Protei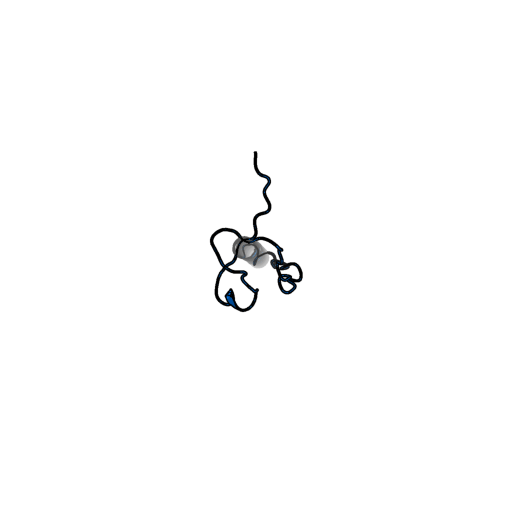n AF-A0A9D6X3Z0-F1 (afdb_monomer_lite)

Structure (mmCIF, N/CA/C/O backbone):
data_AF-A0A9D6X3Z0-F1
#
_entry.id   AF-A0A9D6X3Z0-F1
#
loop_
_atom_site.group_PDB
_atom_site.id
_atom_site.type_symbol
_atom_site.label_atom_id
_atom_site.label_alt_id
_atom_site.label_comp_id
_atom_site.label_asym_id
_atom_site.label_entity_id
_atom_site.label_seq_id
_atom_site.pdbx_PDB_ins_code
_atom_site.Cartn_x
_atom_site.Cartn_y
_atom_site.Cartn_z
_atom_site.occupancy
_atom_site.B_iso_or_equiv
_atom_site.auth_seq_id
_atom_site.auth_comp_id
_atom_site.auth_asym_id
_atom_site.auth_atom_id
_atom_site.pdbx_PDB_model_num
ATOM 1 N N . MET A 1 1 ? 46.175 8.998 -55.128 1.00 69.38 1 MET A N 1
ATOM 2 C CA . MET A 1 1 ? 45.404 10.101 -54.506 1.00 69.38 1 MET A CA 1
ATOM 3 C C . MET A 1 1 ? 43.895 9.839 -54.491 1.00 69.38 1 MET A C 1
ATOM 5 O O . MET A 1 1 ? 43.340 9.786 -53.408 1.00 69.38 1 MET A O 1
ATOM 9 N N . LYS A 1 2 ? 43.236 9.576 -55.634 1.00 75.19 2 LYS A N 1
ATOM 10 C CA . LYS A 1 2 ? 41.771 9.341 -55.713 1.00 75.19 2 LYS A CA 1
ATOM 11 C C . LYS A 1 2 ? 41.246 8.197 -54.821 1.00 75.19 2 LYS A C 1
ATOM 13 O O . LYS A 1 2 ? 40.269 8.388 -54.113 1.00 75.19 2 LYS A O 1
ATOM 18 N N . VAL A 1 3 ? 41.929 7.046 -54.798 1.00 81.25 3 VAL A N 1
ATOM 19 C CA . VAL A 1 3 ? 41.531 5.880 -53.976 1.00 81.25 3 VAL A CA 1
ATOM 20 C C . VAL A 1 3 ? 41.674 6.154 -52.476 1.00 81.25 3 VAL A C 1
ATOM 22 O O . VAL A 1 3 ? 40.783 5.830 -51.706 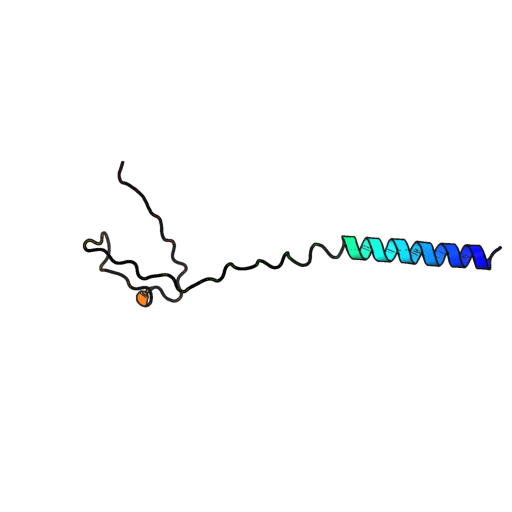1.00 81.25 3 VAL A O 1
ATOM 25 N N . VAL A 1 4 ? 42.760 6.810 -52.062 1.00 86.12 4 VAL A N 1
ATOM 26 C CA . VAL A 1 4 ? 43.007 7.149 -50.649 1.00 86.12 4 VAL A CA 1
ATOM 27 C C . VAL A 1 4 ? 41.967 8.146 -50.133 1.00 86.12 4 VAL A C 1
ATOM 29 O O . VAL A 1 4 ? 41.441 7.972 -49.040 1.00 86.12 4 VAL A O 1
ATOM 32 N N . VAL A 1 5 ? 41.611 9.146 -50.947 1.00 88.62 5 VAL A N 1
ATOM 33 C CA . VAL A 1 5 ? 40.547 10.109 -50.620 1.00 88.62 5 VAL A CA 1
ATOM 34 C C . VAL A 1 5 ? 39.189 9.410 -50.508 1.00 88.62 5 VAL A C 1
ATOM 36 O O . VAL A 1 5 ? 38.444 9.672 -49.570 1.00 88.62 5 VAL A O 1
ATOM 39 N N . MET A 1 6 ? 38.881 8.475 -51.410 1.00 88.62 6 MET A N 1
ATOM 40 C CA . MET A 1 6 ? 37.635 7.705 -51.355 1.00 88.62 6 MET A CA 1
ATOM 41 C C . MET A 1 6 ? 37.540 6.847 -50.086 1.00 88.62 6 MET A C 1
ATOM 43 O O . MET A 1 6 ? 36.503 6.839 -49.429 1.00 88.62 6 MET A O 1
ATOM 47 N N . LEU A 1 7 ? 38.630 6.180 -49.698 1.00 92.38 7 LEU A N 1
ATOM 48 C CA . LEU A 1 7 ? 38.675 5.382 -48.470 1.00 92.38 7 LEU A CA 1
ATOM 49 C C . LEU A 1 7 ? 38.512 6.247 -47.213 1.00 92.38 7 LEU A C 1
ATOM 51 O O . L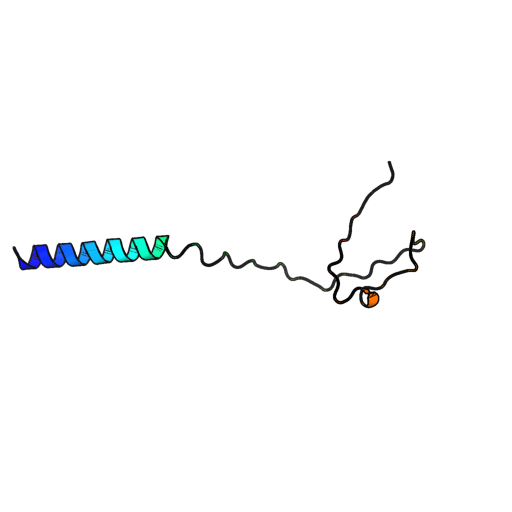EU A 1 7 ? 37.777 5.862 -46.305 1.00 92.38 7 LEU A O 1
ATOM 55 N N . ALA A 1 8 ? 39.129 7.431 -47.181 1.00 91.19 8 ALA A N 1
ATOM 56 C CA . ALA A 1 8 ? 38.977 8.367 -46.070 1.00 91.19 8 ALA A CA 1
ATOM 57 C C . ALA A 1 8 ? 37.526 8.860 -45.919 1.00 91.19 8 ALA A C 1
ATOM 59 O O . ALA A 1 8 ? 37.019 8.939 -44.802 1.00 91.19 8 ALA A O 1
ATOM 60 N N . LEU A 1 9 ? 36.829 9.132 -47.028 1.00 93.00 9 LEU A N 1
ATOM 61 C CA . LEU A 1 9 ? 35.426 9.562 -47.005 1.00 93.00 9 LEU A CA 1
ATOM 62 C C . LEU A 1 9 ? 34.472 8.446 -46.565 1.00 93.00 9 LEU A C 1
ATOM 64 O O . LEU A 1 9 ? 33.535 8.711 -45.817 1.00 93.00 9 LEU A O 1
ATOM 68 N N . VAL A 1 10 ? 34.723 7.201 -46.980 1.00 92.19 10 VAL A N 1
ATOM 69 C CA . VAL A 1 10 ? 33.937 6.042 -46.527 1.00 92.19 10 VAL A CA 1
ATOM 70 C C . VAL A 1 10 ? 34.137 5.808 -45.031 1.00 92.19 10 VAL A C 1
ATOM 72 O O . VAL A 1 10 ? 33.158 5.632 -44.310 1.00 92.19 10 VAL A O 1
ATOM 75 N N . ALA A 1 11 ? 35.378 5.868 -44.543 1.00 90.06 11 ALA A N 1
ATOM 76 C CA . ALA A 1 11 ? 35.661 5.755 -43.114 1.00 90.06 11 ALA A CA 1
ATOM 77 C C . ALA A 1 11 ? 34.960 6.863 -42.312 1.00 90.06 11 ALA A C 1
ATOM 79 O O . ALA A 1 11 ? 34.335 6.585 -41.291 1.00 90.06 11 ALA A O 1
ATOM 80 N N . LEU A 1 12 ? 34.985 8.101 -42.815 1.00 89.19 12 LEU A N 1
ATOM 81 C CA . LEU A 1 12 ? 34.319 9.235 -42.180 1.00 89.19 12 LEU A CA 1
ATOM 82 C C . LEU A 1 12 ? 32.793 9.054 -42.140 1.00 89.19 12 LEU A C 1
ATOM 84 O O . LEU A 1 12 ? 32.179 9.242 -41.092 1.00 89.19 12 LEU A O 1
ATOM 88 N N . ALA A 1 13 ? 32.184 8.627 -43.248 1.00 89.31 13 ALA A N 1
ATOM 89 C CA . ALA A 1 13 ? 30.750 8.354 -43.319 1.00 89.31 13 ALA A CA 1
ATOM 90 C C . ALA A 1 13 ? 30.322 7.232 -42.356 1.00 89.31 13 ALA A C 1
ATOM 92 O O . ALA A 1 13 ? 29.281 7.340 -41.708 1.00 89.31 13 ALA A O 1
ATOM 93 N N . LEU A 1 14 ? 31.144 6.188 -42.211 1.00 89.12 14 LEU A N 1
ATOM 94 C CA . LEU A 1 14 ? 30.902 5.101 -41.260 1.00 89.12 14 LEU A CA 1
ATOM 95 C C . LEU A 1 14 ? 30.996 5.577 -39.804 1.00 89.12 14 LEU A C 1
ATOM 97 O O . LEU A 1 14 ? 30.169 5.181 -38.984 1.00 89.12 14 LEU A O 1
ATOM 101 N N . MET A 1 15 ? 31.950 6.458 -39.488 1.00 84.31 15 MET A N 1
ATOM 102 C CA . MET A 1 15 ? 32.078 7.037 -38.148 1.00 84.31 15 MET A CA 1
ATOM 103 C C . MET A 1 15 ? 30.870 7.910 -37.791 1.00 84.31 15 MET A C 1
ATOM 105 O O . MET A 1 15 ? 30.265 7.708 -36.740 1.00 84.31 15 MET A O 1
ATOM 109 N N . PHE A 1 16 ? 30.458 8.819 -38.682 1.00 84.62 16 PHE A N 1
ATOM 110 C CA . PHE A 1 16 ? 29.283 9.666 -38.443 1.00 84.62 16 PHE A CA 1
ATOM 111 C C . PHE A 1 16 ? 27.979 8.862 -38.381 1.00 84.62 16 PHE A C 1
ATOM 113 O O . PHE A 1 16 ? 27.127 9.145 -37.538 1.00 84.62 16 PHE A O 1
ATOM 120 N N . GLY A 1 17 ? 27.836 7.834 -39.223 1.00 83.19 17 GLY A N 1
ATOM 121 C CA . GLY A 1 17 ? 26.685 6.933 -39.194 1.00 83.19 17 GLY A CA 1
ATOM 122 C C . GLY A 1 17 ? 26.574 6.168 -37.873 1.00 83.19 17 GLY A C 1
ATOM 123 O O . GLY A 1 17 ? 25.490 6.096 -37.297 1.00 83.19 17 GLY A O 1
ATOM 124 N N . ALA A 1 18 ? 27.694 5.659 -37.350 1.00 79.88 18 ALA A N 1
ATOM 125 C CA . ALA A 1 18 ? 27.727 4.955 -36.070 1.00 79.88 18 ALA A CA 1
ATOM 126 C C . ALA A 1 18 ? 27.393 5.877 -34.883 1.00 79.88 18 ALA A C 1
ATOM 128 O O . ALA A 1 18 ? 26.606 5.491 -34.017 1.00 79.88 18 ALA A O 1
ATOM 129 N N . SER A 1 19 ? 27.924 7.105 -34.865 1.00 76.06 19 SER A N 1
ATOM 130 C CA . SER A 1 19 ? 27.635 8.087 -33.809 1.00 76.06 19 SER A CA 1
ATOM 131 C C . SER A 1 19 ? 26.173 8.542 -33.816 1.00 76.06 19 SER A C 1
ATOM 133 O O . SER A 1 19 ? 25.547 8.614 -32.759 1.00 76.06 19 SER A O 1
ATOM 135 N N . ALA A 1 20 ? 25.590 8.780 -34.997 1.00 81.25 20 ALA A N 1
ATOM 136 C CA . ALA A 1 20 ? 24.169 9.106 -35.126 1.00 81.25 20 ALA A CA 1
ATOM 137 C C . ALA A 1 20 ? 23.271 7.960 -34.628 1.00 81.25 20 ALA A C 1
ATOM 139 O O . ALA A 1 20 ? 22.248 8.201 -33.990 1.00 81.25 20 ALA A O 1
ATOM 140 N N . TRP A 1 21 ? 23.676 6.708 -34.859 1.00 76.38 21 TRP A N 1
ATOM 141 C CA . TRP A 1 21 ? 22.937 5.536 -34.393 1.00 76.38 21 TRP A CA 1
ATOM 142 C C . TRP A 1 21 ? 23.029 5.327 -32.876 1.00 76.38 21 TRP A C 1
ATOM 144 O O . TRP A 1 21 ? 22.076 4.850 -32.265 1.00 76.38 21 TRP A O 1
ATOM 154 N N . GLN A 1 22 ? 24.146 5.715 -32.254 1.00 76.62 22 GLN A N 1
ATOM 155 C CA . GLN A 1 22 ? 24.301 5.710 -30.796 1.00 76.62 22 GLN A CA 1
ATOM 156 C C . GLN A 1 22 ? 23.448 6.789 -30.124 1.00 76.62 22 GLN A C 1
ATOM 158 O O . GLN A 1 22 ? 22.807 6.502 -29.126 1.00 76.62 22 GLN A O 1
ATOM 163 N N . LEU A 1 23 ? 23.386 7.995 -30.695 1.00 73.62 23 LEU A N 1
ATOM 164 C C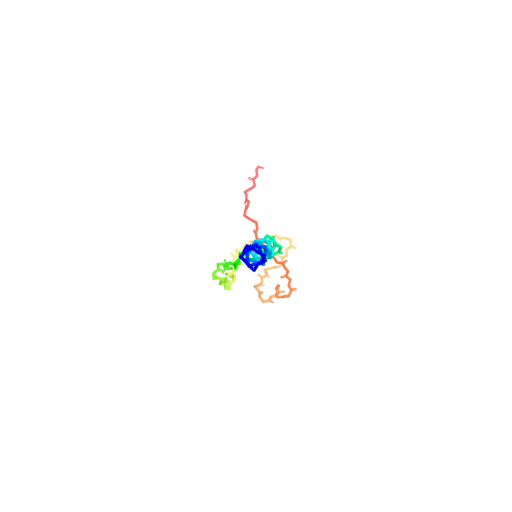A . LEU A 1 23 ? 22.540 9.082 -30.185 1.00 73.62 23 LEU A CA 1
ATOM 165 C C . LEU A 1 23 ? 21.038 8.813 -30.398 1.00 73.62 23 LEU A C 1
ATOM 167 O O . LEU A 1 23 ? 20.219 9.229 -29.586 1.00 73.62 23 LEU A O 1
ATOM 171 N N . ALA A 1 24 ? 20.668 8.116 -31.480 1.00 76.25 24 ALA A N 1
ATOM 172 C CA . ALA A 1 24 ? 19.281 7.736 -31.771 1.00 76.25 24 ALA A CA 1
ATOM 173 C C . ALA A 1 24 ? 18.809 6.503 -30.980 1.00 76.25 24 ALA A C 1
ATOM 175 O O . ALA A 1 24 ? 17.615 6.356 -30.712 1.00 76.25 24 ALA A O 1
ATOM 176 N N . ARG A 1 25 ? 19.736 5.626 -30.574 1.00 73.44 25 ARG A N 1
ATOM 177 C CA . ARG A 1 25 ? 19.522 4.658 -29.496 1.00 73.44 25 ARG A CA 1
ATOM 178 C C . ARG A 1 25 ? 19.531 5.417 -28.175 1.00 73.44 25 ARG A C 1
ATOM 180 O O . ARG A 1 25 ? 20.479 5.310 -27.408 1.00 73.44 25 ARG A O 1
ATOM 187 N N . GLY A 1 26 ? 18.476 6.193 -27.929 1.00 63.44 26 GLY A N 1
ATOM 188 C CA . GLY A 1 26 ? 18.216 6.716 -26.590 1.00 63.44 26 GLY A CA 1
ATOM 189 C C . GLY A 1 26 ? 18.347 5.586 -25.571 1.00 63.44 26 GLY A C 1
ATOM 190 O O . GLY A 1 26 ? 18.108 4.430 -25.935 1.00 63.44 26 GLY A O 1
ATOM 191 N N . ASP A 1 27 ? 18.782 5.920 -24.353 1.00 66.31 27 ASP A N 1
ATOM 192 C CA . ASP A 1 27 ? 19.066 4.966 -23.280 1.00 66.31 27 ASP A CA 1
ATOM 193 C C . ASP A 1 27 ? 17.992 3.882 -23.267 1.00 66.31 27 ASP A C 1
ATOM 195 O O . ASP A 1 27 ? 16.844 4.128 -22.892 1.00 66.31 27 ASP A O 1
ATOM 199 N N . ALA A 1 28 ? 18.337 2.702 -23.796 1.00 62.66 28 ALA A N 1
ATOM 200 C CA . ALA A 1 28 ? 17.432 1.572 -23.829 1.00 62.66 28 ALA A CA 1
ATOM 201 C C . ALA A 1 28 ? 17.133 1.289 -22.365 1.00 62.66 28 ALA A C 1
ATOM 203 O O . ALA A 1 28 ? 18.036 0.838 -21.663 1.00 62.66 28 ALA A O 1
ATOM 204 N N . GLY A 1 29 ? 15.924 1.697 -21.951 1.00 60.28 29 GLY A N 1
ATOM 205 C CA . GLY A 1 29 ? 15.591 2.147 -20.604 1.00 60.28 29 GLY A CA 1
ATOM 206 C C . GLY A 1 29 ? 16.465 1.526 -19.540 1.00 60.28 29 GLY A C 1
ATOM 207 O O . GLY A 1 29 ? 16.499 0.296 -19.442 1.00 60.28 29 GLY A O 1
ATOM 208 N N . GLU A 1 30 ? 17.153 2.380 -18.772 1.00 64.44 30 GLU A N 1
ATOM 209 C CA . GLU A 1 30 ? 17.797 1.988 -17.523 1.00 64.44 30 GLU A CA 1
ATOM 210 C C . GLU A 1 30 ? 16.912 0.932 -16.882 1.00 64.44 30 GLU A C 1
ATOM 212 O O . GLU A 1 30 ? 15.730 1.183 -16.620 1.00 64.44 30 GLU A O 1
ATOM 217 N N . LYS A 1 31 ? 17.433 -0.299 -16.816 1.00 63.31 31 LYS A N 1
ATOM 218 C CA . LYS A 1 31 ? 16.653 -1.443 -16.374 1.00 63.31 31 LYS A CA 1
ATOM 219 C C . LYS A 1 31 ? 16.194 -1.058 -14.986 1.00 63.31 31 LYS A C 1
ATOM 221 O O . LYS A 1 31 ? 17.024 -1.059 -14.082 1.00 63.31 31 LYS A O 1
ATOM 226 N N . ILE A 1 32 ? 14.918 -0.689 -14.845 1.00 63.81 32 ILE A N 1
ATOM 227 C CA . ILE A 1 32 ? 14.330 -0.396 -13.549 1.00 63.81 32 ILE A CA 1
ATOM 228 C C . ILE A 1 32 ? 14.546 -1.688 -12.784 1.00 63.81 32 ILE A C 1
ATOM 230 O O . ILE A 1 32 ? 13.884 -2.700 -13.034 1.00 63.81 32 ILE A O 1
ATOM 234 N N . VAL A 1 33 ? 15.563 -1.692 -11.928 1.00 67.50 33 VAL A N 1
ATOM 235 C CA . VAL A 1 33 ? 15.769 -2.756 -10.973 1.00 67.50 33 VAL A CA 1
ATOM 236 C C . VAL A 1 33 ? 14.618 -2.532 -10.026 1.00 67.50 33 VAL A C 1
ATOM 238 O O . VAL A 1 33 ? 14.718 -1.722 -9.110 1.00 67.50 33 VAL A O 1
ATOM 241 N N . MET A 1 34 ? 13.475 -3.152 -10.329 1.00 63.53 34 MET A N 1
ATOM 242 C CA . MET A 1 34 ? 12.381 -3.179 -9.385 1.00 63.53 34 MET A CA 1
ATOM 243 C C . MET A 1 34 ? 12.984 -3.814 -8.135 1.00 63.53 34 MET A C 1
ATOM 245 O O . MET A 1 34 ? 13.434 -4.964 -8.217 1.00 63.53 34 MET A O 1
ATOM 249 N N . PRO A 1 35 ? 13.114 -3.059 -7.026 1.00 72.88 35 PRO A N 1
ATOM 250 C CA . PRO A 1 35 ? 13.607 -3.636 -5.788 1.00 72.88 35 PRO A CA 1
ATOM 251 C C . PRO A 1 35 ? 12.749 -4.860 -5.514 1.00 72.88 35 PRO A C 1
ATOM 253 O O . PRO A 1 35 ? 11.564 -4.823 -5.821 1.00 72.88 35 PRO A O 1
ATOM 256 N N . ASN A 1 36 ? 13.344 -5.951 -5.035 1.00 66.94 36 ASN A N 1
ATOM 257 C CA . ASN A 1 36 ? 12.651 -7.228 -4.880 1.00 66.94 36 ASN A CA 1
ATOM 258 C C . ASN A 1 36 ? 11.320 -6.997 -4.136 1.00 66.94 36 ASN A C 1
ATOM 260 O O . ASN A 1 36 ? 11.319 -6.742 -2.931 1.00 66.94 36 ASN A O 1
ATOM 264 N N . LEU A 1 37 ? 10.204 -6.959 -4.876 1.00 73.69 37 LEU A N 1
ATOM 265 C CA . LEU A 1 37 ? 8.914 -6.537 -4.342 1.00 73.69 37 LEU A CA 1
ATOM 266 C C . LEU A 1 37 ? 8.328 -7.749 -3.634 1.00 73.69 37 LEU A C 1
ATOM 268 O O . LEU A 1 37 ? 7.757 -8.643 -4.257 1.00 73.69 37 LEU A O 1
ATOM 272 N N . PHE A 1 38 ? 8.542 -7.812 -2.327 1.00 81.06 38 PHE A N 1
ATOM 273 C CA . PHE A 1 38 ? 7.922 -8.825 -1.490 1.00 81.06 38 PHE A CA 1
ATOM 274 C C . PHE A 1 38 ? 6.412 -8.588 -1.412 1.00 81.06 38 PHE A C 1
ATOM 276 O O . PHE A 1 38 ? 5.927 -7.468 -1.589 1.00 81.06 38 PHE A O 1
ATOM 283 N N . THR A 1 39 ? 5.660 -9.654 -1.138 1.00 88.31 39 THR A N 1
ATOM 284 C CA . THR A 1 39 ? 4.230 -9.542 -0.842 1.00 88.31 39 THR A CA 1
ATOM 285 C C . THR A 1 39 ? 4.025 -8.525 0.277 1.00 88.31 39 THR A C 1
ATOM 287 O O . THR A 1 39 ? 4.715 -8.585 1.296 1.00 88.31 39 THR A O 1
ATOM 290 N N . ALA A 1 40 ? 3.082 -7.600 0.084 1.00 88.81 40 ALA A N 1
ATOM 291 C CA . ALA A 1 40 ? 2.709 -6.646 1.118 1.00 88.81 40 ALA A CA 1
ATOM 292 C C . ALA A 1 40 ? 2.308 -7.401 2.402 1.00 88.81 40 ALA A C 1
ATOM 294 O O . ALA A 1 40 ? 1.516 -8.344 2.310 1.00 88.81 40 ALA A O 1
ATOM 295 N N . PRO A 1 41 ? 2.846 -7.026 3.575 1.00 91.00 41 PRO A N 1
ATOM 296 C CA . PRO A 1 41 ? 2.399 -7.583 4.845 1.00 91.00 41 PRO A CA 1
ATOM 297 C C . PRO A 1 41 ? 0.925 -7.267 5.108 1.00 91.00 41 PRO A C 1
ATOM 299 O O . PRO A 1 41 ? 0.407 -6.252 4.637 1.00 91.00 41 PRO A O 1
ATOM 302 N N . ASP A 1 42 ? 0.270 -8.103 5.910 1.00 92.50 42 ASP A N 1
ATOM 303 C CA . ASP A 1 42 ? -1.079 -7.805 6.384 1.00 92.50 42 ASP A CA 1
ATOM 304 C C . ASP A 1 42 ? -1.073 -6.609 7.347 1.00 92.50 42 ASP A C 1
ATOM 306 O O . ASP A 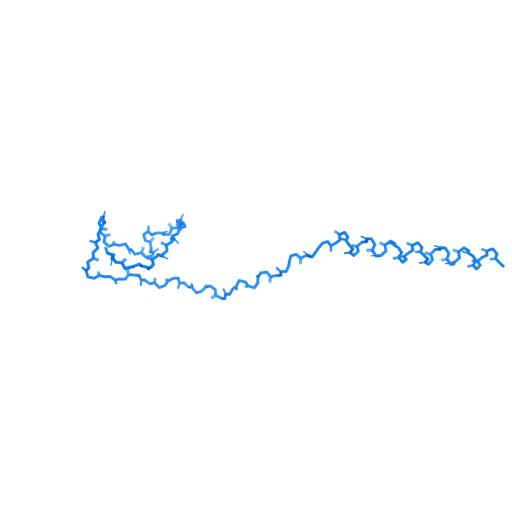1 42 ? -0.184 -6.463 8.191 1.00 92.50 42 ASP A O 1
ATOM 310 N N . ILE A 1 43 ? -2.099 -5.759 7.236 1.00 93.12 43 ILE A N 1
ATOM 311 C CA . ILE A 1 43 ? -2.336 -4.637 8.148 1.00 93.12 43 ILE A CA 1
ATOM 312 C C . ILE A 1 43 ? -3.415 -5.050 9.139 1.00 93.12 43 ILE A C 1
ATOM 314 O O . ILE A 1 43 ? -4.565 -5.280 8.771 1.00 93.12 43 ILE A O 1
ATOM 318 N N . THR A 1 44 ? -3.045 -5.118 10.414 1.00 93.31 44 THR A N 1
ATOM 319 C CA . THR A 1 44 ? -3.951 -5.490 11.503 1.00 93.31 44 THR A CA 1
ATOM 320 C C . THR A 1 44 ? -4.041 -4.371 12.532 1.00 93.31 44 THR A C 1
ATOM 322 O O . THR A 1 44 ? -3.024 -3.802 12.922 1.00 93.31 44 THR A O 1
ATOM 325 N N . SER A 1 45 ? -5.249 -4.092 13.016 1.00 94.06 45 SER A N 1
ATOM 326 C CA . SER A 1 45 ? -5.520 -3.133 14.091 1.00 94.06 45 SER A CA 1
ATOM 327 C C . SER A 1 45 ? -6.701 -3.621 14.927 1.00 94.06 45 SER A C 1
ATOM 329 O O . SER A 1 45 ? -7.611 -4.257 14.392 1.00 94.06 45 SER A O 1
ATOM 331 N N . ALA A 1 46 ? -6.701 -3.302 16.224 1.00 95.69 46 ALA A N 1
ATOM 332 C CA . ALA A 1 46 ? -7.841 -3.552 17.108 1.00 95.69 46 ALA A CA 1
ATOM 333 C C . ALA A 1 46 ? -9.051 -2.670 16.754 1.00 95.69 46 ALA A C 1
ATOM 335 O O . ALA A 1 46 ? -10.193 -3.077 16.951 1.00 95.69 46 ALA A O 1
ATOM 336 N N . THR A 1 47 ? -8.795 -1.485 16.197 1.00 95.75 47 THR A N 1
ATOM 337 C CA . THR A 1 47 ? -9.824 -0.511 15.830 1.00 95.75 47 THR A CA 1
ATOM 338 C C . THR A 1 47 ? -9.707 -0.167 14.355 1.00 95.75 47 THR A C 1
ATOM 340 O O . THR A 1 47 ? -8.635 0.215 13.881 1.00 95.7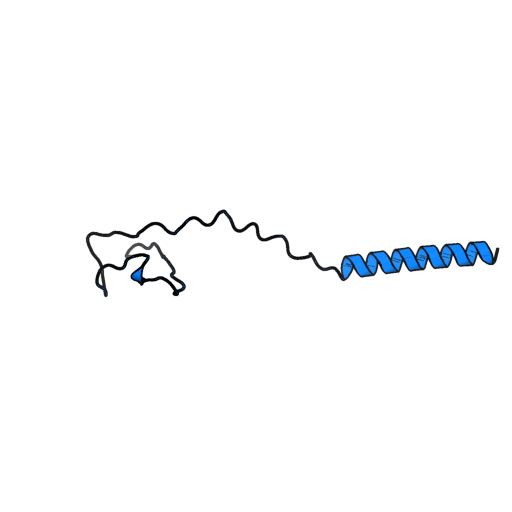5 47 THR A O 1
ATOM 343 N N . TRP A 1 48 ? -10.831 -0.264 13.653 1.00 96.25 48 TRP A N 1
ATOM 344 C CA . TRP A 1 48 ? -10.991 0.172 12.271 1.00 96.25 48 TRP A CA 1
ATOM 345 C C . TRP A 1 48 ? -12.028 1.282 12.214 1.00 96.25 48 TRP A C 1
ATOM 347 O O . TRP A 1 48 ? -13.016 1.264 12.948 1.00 96.25 48 TRP A O 1
ATOM 357 N N . LEU A 1 49 ? -11.792 2.253 11.343 1.00 96.00 49 LEU A N 1
ATOM 358 C CA . LEU A 1 49 ? -12.721 3.344 11.086 1.00 96.00 49 LEU A CA 1
ATOM 359 C C . LEU A 1 49 ? -13.289 3.192 9.672 1.00 96.00 49 LEU A C 1
ATOM 361 O O . LEU A 1 49 ? -12.604 2.720 8.764 1.00 96.00 49 LEU A O 1
ATOM 365 N N . ASN A 1 50 ? -14.549 3.594 9.493 1.00 97.25 50 ASN A N 1
ATOM 366 C CA . ASN A 1 50 ? -15.292 3.633 8.221 1.00 97.25 50 ASN A CA 1
ATOM 367 C C . ASN A 1 50 ? -15.551 2.287 7.519 1.00 97.25 50 ASN A C 1
ATOM 369 O O . ASN A 1 50 ? -16.311 2.252 6.554 1.00 97.25 50 ASN A O 1
ATOM 373 N N . THR A 1 51 ? -14.952 1.188 7.976 1.00 95.75 51 THR A N 1
ATOM 374 C CA . THR A 1 51 ? -15.068 -0.141 7.364 1.00 95.75 51 THR A CA 1
ATOM 375 C C . THR A 1 51 ? -14.915 -1.242 8.412 1.00 95.75 51 THR A C 1
ATOM 377 O O . THR A 1 51 ? -14.374 -1.015 9.496 1.00 95.75 51 THR A O 1
ATOM 380 N N . ALA A 1 52 ? -15.386 -2.446 8.082 1.00 96.06 52 ALA A N 1
ATOM 381 C CA . ALA A 1 52 ? -14.915 -3.658 8.746 1.00 96.06 52 ALA A CA 1
ATOM 382 C C . ALA A 1 52 ? -13.439 -3.926 8.365 1.00 96.06 52 ALA A C 1
ATOM 384 O O . ALA A 1 52 ? -12.985 -3.398 7.349 1.00 96.06 52 ALA A O 1
ATOM 385 N N . PRO A 1 53 ? -12.693 -4.743 9.133 1.00 96.00 53 PRO A N 1
ATOM 386 C CA . PRO A 1 53 ? -11.315 -5.096 8.792 1.00 96.00 53 PRO A CA 1
ATOM 387 C C . PRO A 1 53 ? -11.176 -5.648 7.366 1.00 96.00 53 PRO A C 1
ATOM 389 O O . PRO A 1 53 ? -12.000 -6.455 6.935 1.00 96.00 53 PRO A O 1
ATOM 392 N N . LEU A 1 54 ? -10.120 -5.236 6.658 1.00 95.12 54 LEU A N 1
ATOM 393 C CA . LEU A 1 54 ? -9.816 -5.667 5.288 1.00 95.12 54 LEU A CA 1
ATOM 394 C C . LEU A 1 54 ? -8.510 -6.464 5.252 1.00 95.12 54 LEU A C 1
ATOM 396 O O . LEU A 1 54 ? -7.503 -6.021 5.806 1.00 95.12 54 LEU A O 1
ATOM 400 N N . SER A 1 55 ? -8.511 -7.611 4.569 1.00 93.62 55 SER A N 1
ATOM 401 C CA . SER A 1 55 ? -7.306 -8.412 4.319 1.00 93.62 55 SER A CA 1
ATOM 402 C C . SER A 1 55 ? -6.658 -8.078 2.972 1.00 93.62 55 SER A C 1
ATOM 404 O O . SER A 1 55 ? -7.300 -7.546 2.061 1.00 93.62 55 SER A O 1
ATOM 406 N N . ALA A 1 56 ? -5.394 -8.471 2.784 1.00 92.31 56 ALA A N 1
ATOM 407 C CA . ALA A 1 56 ? -4.739 -8.358 1.481 1.00 92.31 56 ALA A CA 1
ATOM 408 C C . ALA A 1 56 ? -5.466 -9.154 0.375 1.00 92.31 56 ALA A C 1
ATOM 410 O O . ALA A 1 56 ? -5.390 -8.791 -0.801 1.00 92.31 56 ALA A O 1
ATOM 411 N N . ASN A 1 57 ? -6.185 -10.226 0.736 1.00 93.56 57 ASN A N 1
ATOM 412 C CA . ASN A 1 57 ? -6.948 -11.032 -0.213 1.00 93.56 57 ASN A CA 1
ATOM 413 C C . ASN A 1 57 ? -8.194 -10.294 -0.726 1.00 93.56 57 ASN A C 1
ATOM 415 O O . ASN A 1 57 ? -8.464 -10.321 -1.926 1.00 93.56 57 ASN A O 1
ATOM 419 N N . ASP A 1 58 ? -8.892 -9.573 0.153 1.00 95.62 58 ASP A N 1
ATOM 420 C CA . ASP A 1 58 ? -10.085 -8.783 -0.202 1.00 95.62 58 ASP A CA 1
ATOM 421 C C . ASP A 1 58 ? -9.759 -7.637 -1.173 1.00 95.62 58 ASP A C 1
ATOM 423 O O . ASP A 1 58 ? -10.618 -7.147 -1.910 1.00 95.62 58 ASP A O 1
ATOM 427 N N . LEU A 1 59 ? -8.494 -7.208 -1.182 1.00 95.38 59 LEU A N 1
ATOM 428 C CA . LEU A 1 59 ? -7.998 -6.076 -1.959 1.00 95.38 59 LEU A CA 1
ATOM 429 C C . LEU A 1 59 ? -7.274 -6.481 -3.253 1.00 95.38 59 LEU A C 1
ATOM 431 O O . LEU A 1 59 ? -6.815 -5.611 -4.001 1.00 95.38 59 LEU A O 1
ATOM 435 N N . ARG A 1 60 ? -7.182 -7.781 -3.560 1.00 94.69 60 ARG A N 1
ATOM 436 C CA . ARG A 1 60 ? -6.584 -8.265 -4.814 1.00 94.69 60 ARG A CA 1
ATOM 437 C C . ARG A 1 60 ? -7.276 -7.639 -6.030 1.00 94.69 60 ARG A C 1
ATOM 439 O O . ARG A 1 60 ? -8.490 -7.466 -6.071 1.00 94.69 60 ARG A O 1
ATOM 446 N N . GLY A 1 61 ? -6.479 -7.308 -7.045 1.00 95.94 61 GLY A N 1
ATOM 447 C CA . GLY A 1 61 ? -6.965 -6.668 -8.272 1.00 95.94 61 GLY A CA 1
ATOM 448 C C . GLY A 1 61 ? -7.201 -5.159 -8.152 1.00 95.94 61 GLY A C 1
ATOM 449 O O . GLY A 1 61 ? -7.618 -4.539 -9.128 1.00 95.94 61 GLY A O 1
ATOM 450 N N . LYS A 1 62 ? -6.916 -4.554 -6.992 1.00 96.06 62 LYS A N 1
ATOM 451 C CA . LYS A 1 62 ? -6.931 -3.101 -6.788 1.00 96.06 62 LYS A CA 1
ATOM 452 C C . LYS A 1 62 ? -5.509 -2.580 -6.595 1.00 96.06 62 LYS A C 1
ATOM 454 O O . LYS A 1 62 ? -4.651 -3.273 -6.056 1.00 96.06 62 LYS A O 1
ATOM 459 N N . VAL A 1 63 ? -5.279 -1.334 -7.003 1.00 94.69 63 VAL A N 1
ATOM 460 C CA . VAL A 1 63 ? -4.102 -0.574 -6.568 1.00 94.69 63 VAL A CA 1
ATOM 461 C C . VAL A 1 63 ? -4.422 -0.008 -5.187 1.00 94.69 63 VAL A C 1
ATOM 463 O O . VAL A 1 63 ? -5.392 0.731 -5.037 1.00 94.69 63 VAL A O 1
ATOM 466 N N . VAL A 1 64 ? -3.641 -0.398 -4.182 1.00 94.62 64 VAL A N 1
ATOM 467 C CA . VAL A 1 64 ? -3.837 -0.017 -2.776 1.00 94.62 64 VAL A CA 1
ATOM 468 C C . VAL A 1 64 ? -2.703 0.907 -2.351 1.00 94.62 64 VAL A C 1
ATOM 470 O O . VAL A 1 64 ? -1.539 0.613 -2.617 1.00 94.62 64 VAL A O 1
ATOM 473 N N . VAL A 1 65 ? -3.042 2.004 -1.673 1.00 95.38 65 VAL A N 1
ATOM 474 C CA . VAL A 1 65 ? -2.082 2.942 -1.075 1.00 95.38 65 VAL A CA 1
ATOM 475 C C . VAL A 1 65 ? -2.184 2.840 0.442 1.00 95.38 65 VAL A C 1
ATOM 477 O O . VAL A 1 65 ? -3.286 2.815 0.986 1.00 95.38 65 VAL A O 1
ATOM 480 N N . VAL A 1 66 ? -1.036 2.775 1.115 1.00 94.38 66 VAL A N 1
ATOM 481 C CA . VAL A 1 66 ? -0.937 2.784 2.578 1.00 94.38 66 VAL A CA 1
ATOM 482 C C . VAL A 1 66 ? -0.282 4.093 2.993 1.00 94.38 66 VAL A C 1
ATOM 484 O O . VAL A 1 66 ? 0.847 4.369 2.594 1.00 94.38 66 VAL A O 1
ATOM 487 N N . GLU A 1 67 ? -0.987 4.887 3.792 1.00 95.81 67 GLU A N 1
ATOM 488 C CA . GLU A 1 67 ? -0.516 6.178 4.290 1.00 95.81 67 GLU A CA 1
ATOM 489 C C . GLU A 1 67 ? -0.505 6.168 5.822 1.00 95.81 67 GLU A C 1
ATOM 491 O O . GLU A 1 67 ? -1.525 5.906 6.460 1.00 95.81 67 GLU A O 1
ATOM 496 N N . PHE A 1 68 ? 0.657 6.448 6.416 1.00 95.69 68 PHE A N 1
ATOM 497 C CA . PHE A 1 68 ? 0.812 6.591 7.863 1.00 95.69 68 PHE A CA 1
ATOM 498 C C . PHE A 1 68 ? 0.728 8.068 8.240 1.00 95.69 68 PHE A C 1
ATOM 500 O O . PHE A 1 68 ? 1.480 8.885 7.712 1.00 95.69 68 PHE A O 1
ATOM 507 N N . TRP A 1 69 ? -0.159 8.403 9.174 1.00 96.00 69 TRP A N 1
ATOM 508 C CA . TRP A 1 69 ? -0.402 9.777 9.607 1.00 96.00 69 TRP A CA 1
ATOM 509 C C . TRP A 1 69 ? -0.695 9.842 11.110 1.00 96.00 69 TRP A C 1
ATOM 511 O O . TRP A 1 69 ? -1.028 8.841 11.747 1.00 96.00 69 TRP A O 1
ATOM 521 N N . THR A 1 70 ? -0.568 11.040 11.676 1.00 95.94 70 THR A N 1
ATOM 522 C CA . THR A 1 70 ? -0.945 11.359 13.059 1.00 95.94 70 THR A CA 1
ATOM 523 C C . THR A 1 70 ? -2.073 12.378 13.063 1.00 95.94 70 THR A C 1
ATOM 525 O O . THR A 1 70 ? -2.103 13.262 12.209 1.00 95.94 70 THR A O 1
ATOM 528 N N . PHE A 1 71 ? -2.979 12.291 14.034 1.00 91.12 71 PHE A N 1
ATOM 529 C CA . PHE A 1 71 ? -3.987 13.328 14.237 1.00 91.12 71 PHE A CA 1
ATOM 530 C C . PHE A 1 71 ? -3.333 14.592 14.818 1.00 91.12 71 PHE A C 1
ATOM 532 O O . PHE A 1 71 ? -2.497 14.478 15.716 1.00 91.12 71 PHE A O 1
ATOM 539 N N . GLY A 1 72 ? -3.678 15.759 14.267 1.00 80.50 72 GLY A N 1
ATOM 540 C CA . GLY A 1 72 ? -3.171 17.073 14.678 1.00 80.50 72 GLY A CA 1
ATOM 541 C C . GLY A 1 72 ? -4.147 17.804 15.579 1.00 80.50 72 GLY A C 1
ATOM 542 O O . GLY A 1 72 ? -5.335 17.869 15.196 1.00 80.50 72 GLY A O 1
#

pLDDT: mean 85.38, std 11.19, range [60.28, 97.25]

Foldseek 3Di:
DVVVVVVVVVVVVVVVVVVVVVVVPDPPPPPPPVPPDDDDDFDDDPDDPPDDGDGPVNCPPHDDDDDDDDDD

Radius of gyration: 29.53 Å; chains: 1; bounding box: 61×28×73 Å

Secondary structure (DSSP, 8-state):
-HHHHHHHHHHHHHHHHHHHHHHHS------------PPPPPP--S--SSSS---TTTTTTS----------

Sequence (72 aa):
MKVVVMLALVALALMFGASAWQLARGDAGEKIVMPNLFTAPDITSATWLNTAPLSANDLRGKVVVVEFWTFG